Protein AF-A0A4P9VFY3-F1 (afdb_monomer_lite)

Structure (mmCIF, N/CA/C/O backbone):
data_AF-A0A4P9VFY3-F1
#
_entry.id   AF-A0A4P9VFY3-F1
#
loop_
_atom_site.group_PDB
_atom_site.id
_atom_site.type_symbol
_atom_site.label_atom_id
_atom_site.label_alt_id
_atom_site.label_comp_id
_atom_site.label_asym_id
_atom_site.label_entity_id
_atom_site.label_seq_id
_atom_site.pdbx_PDB_ins_code
_atom_site.Cartn_x
_atom_site.Cartn_y
_atom_site.Cartn_z
_atom_site.occupancy
_atom_site.B_iso_or_equiv
_atom_site.auth_seq_id
_atom_site.auth_comp_id
_atom_site.auth_asym_id
_atom_site.auth_atom_id
_atom_site.pdbx_PDB_model_num
ATOM 1 N N . MET A 1 1 ? -2.935 2.071 10.456 1.00 88.50 1 MET A N 1
ATOM 2 C CA . MET A 1 1 ? -2.229 1.040 9.671 1.00 88.50 1 MET A CA 1
ATOM 3 C C . MET A 1 1 ? -1.204 1.744 8.819 1.00 88.50 1 MET A C 1
ATOM 5 O O . MET A 1 1 ? -1.504 2.842 8.362 1.00 88.50 1 MET A O 1
ATOM 9 N N . SER A 1 2 ? -0.041 1.142 8.607 1.00 91.56 2 SER A N 1
ATOM 10 C CA . SER A 1 2 ? 0.946 1.680 7.676 1.00 91.56 2 SER A CA 1
ATOM 11 C C . SER A 1 2 ? 1.647 0.589 6.877 1.00 91.56 2 SER A C 1
ATOM 13 O O . SER A 1 2 ? 1.568 -0.584 7.233 1.00 91.56 2 SER A O 1
ATOM 15 N N . PHE A 1 3 ? 2.245 0.970 5.753 1.00 93.00 3 PHE A N 1
ATOM 16 C CA . PHE A 1 3 ? 3.087 0.121 4.911 1.00 93.00 3 PHE A CA 1
ATOM 17 C C . PHE A 1 3 ? 3.918 0.988 3.966 1.00 93.00 3 PHE A C 1
ATOM 19 O O . PHE A 1 3 ? 3.553 2.127 3.681 1.00 93.00 3 PHE A O 1
ATOM 26 N N . ASP A 1 4 ? 4.987 0.422 3.423 1.00 93.62 4 ASP A N 1
ATOM 27 C CA . ASP A 1 4 ? 5.744 0.998 2.320 1.00 93.62 4 ASP A CA 1
ATOM 28 C C . ASP A 1 4 ? 5.396 0.287 1.011 1.00 93.62 4 ASP A C 1
ATOM 30 O O . ASP A 1 4 ? 5.232 -0.934 0.978 1.00 93.62 4 ASP A O 1
ATOM 34 N N . VAL A 1 5 ? 5.289 1.042 -0.083 1.00 92.25 5 VAL A N 1
ATOM 35 C CA . VAL A 1 5 ? 4.983 0.497 -1.413 1.00 92.25 5 VAL A CA 1
ATOM 36 C C . VAL A 1 5 ? 5.901 1.067 -2.487 1.00 92.25 5 VAL A C 1
ATOM 38 O O . VAL A 1 5 ? 6.169 2.268 -2.504 1.00 92.25 5 VAL A O 1
ATOM 41 N N . ALA A 1 6 ? 6.362 0.208 -3.395 1.00 91.19 6 ALA A N 1
ATOM 42 C CA . ALA A 1 6 ? 7.126 0.575 -4.587 1.00 91.19 6 ALA A CA 1
ATOM 43 C C . ALA A 1 6 ? 6.689 -0.267 -5.791 1.00 91.19 6 ALA A C 1
ATOM 45 O O . ALA A 1 6 ? 6.154 -1.369 -5.637 1.00 91.19 6 ALA A O 1
ATOM 46 N N . THR A 1 7 ? 6.949 0.226 -6.999 1.00 88.88 7 THR A N 1
ATOM 47 C CA . THR A 1 7 ? 6.541 -0.423 -8.255 1.00 88.88 7 THR A CA 1
ATOM 48 C C . THR A 1 7 ? 7.613 -0.226 -9.328 1.00 88.88 7 THR A C 1
ATOM 50 O O . THR A 1 7 ? 8.244 0.825 -9.379 1.00 88.88 7 THR A O 1
ATOM 53 N N . SER A 1 8 ? 7.847 -1.215 -10.196 1.00 85.38 8 SER A N 1
ATOM 54 C CA . SER A 1 8 ? 8.890 -1.144 -11.246 1.00 85.38 8 SER A CA 1
ATOM 55 C C . SER A 1 8 ? 8.378 -1.291 -12.677 1.00 85.38 8 SER A C 1
ATOM 57 O O . SER A 1 8 ? 9.121 -1.739 -13.549 1.00 85.38 8 SER A O 1
ATOM 59 N N . SER A 1 9 ? 7.109 -0.982 -12.932 1.00 78.12 9 SER A N 1
ATOM 60 C CA . SER A 1 9 ? 6.518 -1.112 -14.266 1.00 78.12 9 SER A CA 1
ATOM 61 C C . SER A 1 9 ? 5.764 0.142 -14.643 1.00 78.12 9 SER A C 1
ATOM 63 O O . SER A 1 9 ? 4.902 0.575 -13.893 1.00 78.12 9 SER A O 1
ATOM 65 N N . GLU A 1 10 ? 6.029 0.674 -15.832 1.00 73.19 10 GLU A N 1
ATOM 66 C CA . GLU A 1 10 ? 5.399 1.898 -16.341 1.00 73.19 10 GLU A CA 1
ATOM 67 C C . GLU A 1 10 ? 3.868 1.798 -16.432 1.00 73.19 10 GLU A C 1
ATOM 69 O O . GLU A 1 10 ? 3.168 2.778 -16.195 1.00 73.19 10 GLU A O 1
ATOM 74 N N . ASP A 1 11 ? 3.352 0.596 -16.688 1.00 74.25 11 ASP A N 1
ATOM 75 C CA . ASP A 1 11 ? 1.946 0.386 -17.034 1.00 74.25 11 ASP A CA 1
ATOM 76 C C . ASP A 1 11 ? 1.174 -0.486 -16.041 1.00 74.25 11 ASP A C 1
ATOM 78 O O . ASP A 1 11 ? -0.042 -0.654 -16.158 1.00 74.25 11 ASP A O 1
ATOM 82 N N . SER A 1 12 ? 1.870 -1.093 -15.086 1.00 79.31 12 SER A N 1
ATOM 83 C CA . SER A 1 12 ? 1.276 -2.005 -14.113 1.00 79.31 12 SER A CA 1
ATOM 84 C C . SER A 1 12 ? 1.513 -1.503 -12.702 1.00 79.31 12 SER A C 1
ATOM 86 O O . SER A 1 12 ? 2.370 -0.658 -12.450 1.00 79.31 12 SER A O 1
ATOM 88 N N . GLY A 1 13 ? 0.712 -1.995 -11.770 1.00 84.12 13 GLY A N 1
ATOM 89 C CA . GLY A 1 13 ? 0.701 -1.414 -10.447 1.00 84.12 13 GLY A CA 1
ATOM 90 C C . GLY A 1 13 ? -0.189 -2.142 -9.468 1.00 84.12 13 GLY A C 1
ATOM 91 O O . GLY A 1 13 ? -0.439 -3.345 -9.578 1.00 84.12 13 GLY A O 1
ATOM 92 N N . TYR A 1 14 ? -0.660 -1.379 -8.497 1.00 86.62 14 TYR A N 1
ATOM 93 C CA . TYR A 1 14 ? -1.275 -1.899 -7.299 1.00 86.62 14 TYR A CA 1
ATOM 94 C C . TYR A 1 14 ? -2.389 -0.993 -6.806 1.00 86.62 14 TYR A C 1
ATOM 96 O O . TYR A 1 14 ? -2.254 0.230 -6.818 1.00 86.62 14 TYR A O 1
ATOM 104 N N . LEU A 1 15 ? -3.487 -1.604 -6.376 1.00 90.75 15 LEU A N 1
ATOM 105 C CA . LEU A 1 15 ? -4.629 -0.925 -5.786 1.00 90.75 15 LEU A CA 1
ATOM 106 C C . LEU A 1 15 ? -4.824 -1.447 -4.368 1.00 90.75 15 LEU A C 1
ATOM 108 O O . LEU A 1 15 ? -4.756 -2.653 -4.130 1.00 90.75 15 LEU A O 1
ATOM 112 N N . PHE A 1 16 ? -5.092 -0.542 -3.439 1.00 92.00 16 PHE A N 1
ATOM 113 C CA . PHE A 1 16 ? -5.393 -0.872 -2.057 1.00 92.00 16 PHE A CA 1
ATOM 114 C C . PHE A 1 16 ? -6.826 -0.480 -1.723 1.00 92.00 16 PHE A C 1
ATOM 116 O O . PHE A 1 16 ? -7.256 0.632 -2.029 1.00 92.00 16 PHE A O 1
A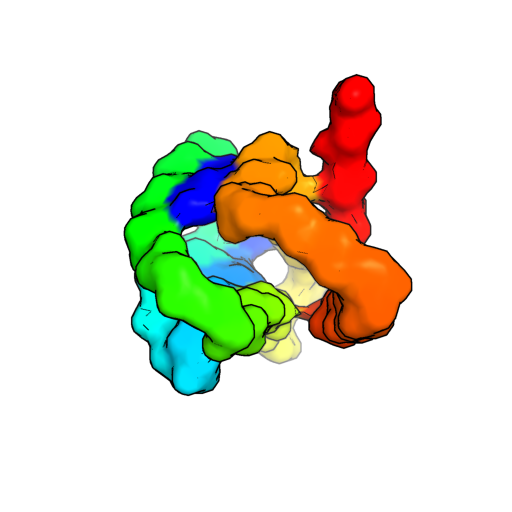TOM 123 N N . TYR A 1 17 ? -7.543 -1.390 -1.074 1.00 92.38 17 TYR A N 1
ATOM 124 C CA . TYR A 1 17 ? -8.924 -1.225 -0.663 1.00 92.38 17 TYR A CA 1
ATOM 125 C C . TYR A 1 17 ? -9.102 -1.534 0.821 1.00 92.38 17 TYR A C 1
ATOM 127 O O . TYR A 1 17 ? -8.475 -2.452 1.354 1.00 92.38 17 TYR A O 1
ATOM 135 N N . ILE A 1 18 ? -10.036 -0.818 1.444 1.00 90.38 18 ILE A N 1
ATOM 136 C CA . ILE A 1 18 ? -10.573 -1.122 2.772 1.00 90.38 18 ILE A CA 1
ATOM 137 C C . ILE A 1 18 ? -12.087 -1.249 2.639 1.00 90.38 18 ILE A C 1
ATOM 139 O O . ILE A 1 18 ? -12.742 -0.337 2.135 1.00 90.38 18 ILE A O 1
ATOM 143 N N . ASP A 1 19 ? -12.642 -2.392 3.040 1.00 90.75 19 ASP A N 1
ATOM 144 C CA . ASP A 1 19 ? -14.080 -2.694 2.952 1.00 90.75 19 ASP A CA 1
ATOM 145 C C . ASP A 1 19 ? -14.656 -2.460 1.542 1.00 90.75 19 ASP A C 1
ATOM 147 O O . ASP A 1 19 ? -15.733 -1.890 1.353 1.00 90.75 19 ASP A O 1
ATOM 151 N N . GLY A 1 20 ? -13.883 -2.853 0.525 1.00 90.44 20 GLY A N 1
ATOM 152 C CA . GLY A 1 20 ? -14.234 -2.696 -0.888 1.00 90.44 20 GLY A CA 1
ATOM 153 C C . GLY A 1 20 ? -14.101 -1.275 -1.447 1.00 90.44 20 GLY A C 1
ATOM 154 O O . GLY A 1 20 ? -14.340 -1.082 -2.638 1.00 90.44 20 GLY A O 1
ATOM 155 N N . LYS A 1 21 ? -13.695 -0.284 -0.644 1.00 93.75 21 LYS A N 1
ATOM 156 C CA . LYS A 1 21 ? -13.447 1.092 -1.106 1.00 93.75 21 LYS A CA 1
ATOM 157 C C . LYS A 1 21 ? -11.979 1.285 -1.446 1.00 93.75 21 LYS A C 1
ATOM 159 O O . LYS A 1 21 ? -11.130 0.959 -0.624 1.00 93.75 21 LYS A O 1
ATOM 164 N N . GLU A 1 22 ? -11.686 1.817 -2.631 1.00 94.75 22 GLU A N 1
ATOM 165 C CA . GLU A 1 22 ? -10.316 2.147 -3.038 1.00 94.75 22 GLU A CA 1
ATOM 166 C C . GLU A 1 22 ? -9.766 3.263 -2.140 1.00 94.75 22 GLU A C 1
ATOM 168 O O . GLU A 1 22 ? -10.381 4.318 -1.991 1.00 94.75 22 GLU A O 1
ATOM 173 N N . VAL A 1 23 ? -8.616 3.005 -1.525 1.00 94.00 23 VAL A N 1
ATOM 174 C CA . VAL A 1 23 ? -7.894 3.929 -0.641 1.00 94.00 23 VAL A CA 1
ATOM 175 C C . VAL A 1 23 ? -6.599 4.414 -1.291 1.00 94.00 23 VAL A C 1
ATOM 177 O O . VAL A 1 23 ? -6.115 5.494 -0.961 1.00 94.00 23 VAL A O 1
ATOM 180 N N . GLY A 1 24 ? -6.036 3.655 -2.233 1.00 92.19 24 GLY A N 1
ATOM 181 C CA . GLY A 1 24 ? -4.846 4.089 -2.952 1.00 92.19 24 GLY A CA 1
ATOM 182 C C . GLY A 1 24 ? -4.562 3.298 -4.218 1.00 92.19 24 GLY A C 1
ATOM 183 O O . GLY A 1 24 ? -4.962 2.140 -4.357 1.00 92.19 24 GLY A O 1
ATOM 184 N N . ILE A 1 25 ? -3.836 3.948 -5.125 1.00 91.44 25 ILE A N 1
ATOM 185 C CA . ILE A 1 25 ? -3.401 3.398 -6.403 1.00 91.44 25 ILE A CA 1
ATOM 186 C C . ILE A 1 25 ? -1.963 3.829 -6.695 1.00 91.44 25 ILE A C 1
ATOM 188 O O . ILE A 1 25 ? -1.618 5.009 -6.621 1.00 91.44 25 ILE A O 1
ATOM 192 N N . TRP A 1 26 ? -1.122 2.860 -7.045 1.00 90.94 26 TRP A N 1
ATOM 193 C CA . TRP A 1 26 ? 0.276 3.068 -7.417 1.00 90.94 26 TRP A CA 1
ATOM 194 C C . TRP A 1 26 ? 0.525 2.355 -8.734 1.00 90.94 26 TRP A C 1
ATOM 196 O O . TRP A 1 26 ? 0.579 1.130 -8.780 1.00 90.94 26 TRP A O 1
ATOM 206 N N . ILE A 1 27 ? 0.617 3.127 -9.811 1.00 86.50 27 ILE A N 1
ATOM 207 C CA . ILE A 1 27 ? 0.923 2.658 -11.165 1.00 86.50 27 ILE A CA 1
ATOM 208 C C . ILE A 1 27 ? 2.202 3.359 -11.610 1.00 86.50 27 ILE A C 1
ATOM 210 O O . ILE A 1 27 ? 2.462 4.492 -11.196 1.00 86.50 27 ILE A O 1
ATOM 214 N N . GLY A 1 28 ? 2.980 2.704 -12.462 1.00 83.88 28 GLY A N 1
ATOM 215 C CA . GLY A 1 28 ? 4.208 3.269 -12.991 1.00 83.88 28 GLY A CA 1
ATOM 216 C C . GLY A 1 28 ? 5.423 2.792 -12.215 1.00 83.88 28 GLY A C 1
ATOM 217 O O . GLY A 1 28 ? 5.323 1.985 -11.293 1.00 83.88 28 GLY A O 1
ATOM 218 N N . THR A 1 29 ? 6.593 3.301 -12.571 1.00 87.56 29 THR A N 1
ATOM 219 C CA . THR A 1 29 ? 7.802 3.082 -11.777 1.00 87.56 29 THR A CA 1
ATOM 220 C C . THR A 1 29 ? 7.821 4.084 -10.628 1.00 87.56 29 THR A C 1
ATOM 222 O O . THR A 1 29 ? 7.850 5.294 -10.851 1.00 87.56 29 THR A O 1
ATOM 225 N N . THR A 1 30 ? 7.786 3.594 -9.390 1.00 87.38 30 THR A N 1
ATOM 226 C CA . THR A 1 30 ? 7.794 4.419 -8.181 1.00 87.38 30 THR A CA 1
ATOM 227 C C . THR A 1 30 ? 8.835 3.918 -7.186 1.00 87.38 30 THR A C 1
ATOM 229 O O . THR A 1 30 ? 9.001 2.715 -6.990 1.00 87.38 30 THR A O 1
ATOM 232 N N . ASN A 1 31 ? 9.530 4.856 -6.540 1.00 91.12 31 ASN A N 1
ATOM 233 C CA . ASN A 1 31 ? 10.332 4.559 -5.352 1.00 91.12 31 ASN A CA 1
ATOM 234 C C . ASN A 1 31 ? 9.420 4.213 -4.166 1.00 91.12 31 ASN A C 1
ATOM 236 O O . ASN A 1 31 ? 8.239 4.564 -4.187 1.00 91.12 31 ASN A O 1
ATOM 240 N N . TYR A 1 32 ? 9.989 3.606 -3.119 1.00 92.50 32 TYR A N 1
ATOM 241 C CA . TYR A 1 32 ? 9.274 3.344 -1.869 1.00 92.50 32 TYR A CA 1
ATOM 242 C C . TYR A 1 32 ? 8.592 4.604 -1.336 1.00 92.50 32 TYR A C 1
ATOM 244 O O . TYR A 1 32 ? 9.218 5.653 -1.164 1.00 92.50 32 TYR A O 1
ATOM 252 N N . LYS A 1 33 ? 7.294 4.477 -1.075 1.00 92.88 33 LYS A N 1
ATOM 253 C CA . LYS A 1 33 ? 6.462 5.491 -0.437 1.00 92.88 33 LYS A CA 1
ATOM 254 C C . LYS A 1 33 ? 5.847 4.915 0.821 1.00 92.88 33 LYS A C 1
ATOM 256 O O . LYS A 1 33 ? 5.211 3.866 0.750 1.00 92.88 33 LYS A O 1
ATOM 261 N N . HIS A 1 34 ? 5.983 5.652 1.916 1.00 94.62 34 HIS A N 1
ATOM 262 C CA . HIS A 1 34 ? 5.286 5.354 3.154 1.00 94.62 34 HIS A CA 1
ATOM 263 C C . HIS A 1 34 ? 3.814 5.748 3.042 1.00 94.62 34 HIS A C 1
ATOM 265 O O . HIS A 1 34 ? 3.491 6.863 2.620 1.00 94.62 34 HIS A O 1
ATOM 271 N N . VAL A 1 35 ? 2.928 4.829 3.403 1.00 93.69 35 VAL A N 1
ATOM 272 C CA . VAL A 1 35 ? 1.479 5.000 3.377 1.00 93.69 35 VAL A CA 1
ATOM 273 C C . VAL A 1 35 ? 0.953 4.785 4.782 1.00 93.69 35 VAL A C 1
ATOM 275 O O . VAL A 1 35 ? 1.147 3.723 5.364 1.00 93.69 35 VAL A O 1
ATOM 278 N N . GLU A 1 36 ? 0.228 5.772 5.299 1.00 93.81 36 GLU A N 1
ATOM 279 C CA . GLU A 1 36 ? -0.487 5.676 6.568 1.00 93.81 36 GLU A CA 1
ATOM 280 C C . GLU A 1 36 ? -1.984 5.840 6.330 1.00 93.81 36 GLU A C 1
ATOM 282 O O . GLU A 1 36 ? -2.432 6.767 5.655 1.00 93.81 36 GLU A O 1
ATOM 287 N N . VAL A 1 37 ? -2.770 4.930 6.898 1.00 90.75 37 VAL A N 1
ATOM 288 C CA . VAL A 1 37 ? -4.229 4.946 6.802 1.00 90.75 37 VAL A CA 1
ATOM 289 C C . VAL A 1 37 ? -4.830 4.736 8.183 1.00 90.75 37 VAL A C 1
ATOM 291 O O . VAL A 1 37 ? -4.494 3.778 8.893 1.00 90.75 37 VAL A O 1
ATOM 294 N N . LEU A 1 38 ? -5.754 5.619 8.562 1.00 89.44 38 LEU A N 1
ATOM 295 C CA . LEU A 1 38 ? -6.578 5.427 9.747 1.00 89.44 38 LEU A CA 1
ATOM 296 C C . LEU A 1 38 ? -7.574 4.292 9.484 1.00 89.44 38 LEU A C 1
ATOM 298 O O . LEU A 1 38 ? -8.442 4.408 8.622 1.00 89.44 38 LEU A O 1
ATOM 302 N N . VAL A 1 39 ? -7.452 3.212 10.252 1.00 86.31 39 VAL A N 1
ATOM 303 C CA . VAL A 1 39 ? -8.412 2.104 10.265 1.00 86.31 39 VAL A CA 1
ATOM 304 C C . VAL A 1 39 ? -9.094 2.143 11.630 1.00 86.31 39 VAL A C 1
ATOM 306 O O . VAL A 1 39 ? -8.399 1.963 12.634 1.00 86.31 39 VAL A O 1
ATOM 309 N N . PRO A 1 40 ? -10.399 2.465 11.701 1.00 83.81 40 PRO A N 1
ATOM 310 C CA . PRO A 1 40 ? -11.136 2.455 12.958 1.00 83.81 40 PRO A CA 1
ATOM 311 C C . PRO A 1 40 ? -11.094 1.086 13.646 1.00 83.81 40 PRO A C 1
ATOM 313 O O . PRO A 1 40 ? -10.774 0.067 13.037 1.00 83.81 40 PRO A O 1
ATOM 316 N N . ALA A 1 41 ? -11.437 1.054 14.933 1.00 80.88 41 ALA A N 1
ATOM 317 C CA . ALA A 1 41 ? -11.617 -0.213 15.628 1.00 80.88 41 ALA A CA 1
ATOM 318 C C . ALA A 1 41 ? -12.812 -0.973 15.031 1.00 80.88 41 ALA A C 1
ATOM 320 O O . ALA A 1 41 ? -13.893 -0.405 14.863 1.00 80.88 41 ALA A O 1
ATOM 321 N N . GLY A 1 42 ? -12.626 -2.261 14.755 1.00 79.88 42 GLY A N 1
ATOM 322 C CA . GLY A 1 42 ? -13.656 -3.107 14.166 1.00 79.88 42 GLY A CA 1
ATOM 323 C C . GLY A 1 42 ? -13.080 -4.121 13.188 1.00 79.88 42 GLY A C 1
ATOM 324 O O . GLY A 1 42 ? -11.870 -4.202 12.976 1.00 79.88 42 GLY A O 1
ATOM 325 N N . ARG A 1 43 ? -13.969 -4.921 12.594 1.00 82.38 43 ARG A N 1
ATOM 326 C CA . ARG A 1 43 ? -13.601 -5.869 11.543 1.00 82.38 43 ARG A CA 1
ATOM 327 C C . ARG A 1 43 ? -13.564 -5.144 10.204 1.00 82.38 43 ARG A C 1
ATOM 329 O O . ARG A 1 43 ? -14.594 -4.642 9.766 1.00 82.38 43 ARG A O 1
ATOM 336 N N . HIS A 1 44 ? -12.406 -5.182 9.555 1.00 83.94 44 HIS A N 1
ATOM 337 C CA . HIS A 1 44 ? -12.187 -4.591 8.240 1.00 83.94 44 HIS A CA 1
ATOM 338 C C . HIS A 1 44 ? -11.594 -5.616 7.273 1.00 83.94 44 HIS A C 1
ATOM 340 O O . HIS A 1 44 ? -10.771 -6.448 7.663 1.00 83.94 44 HIS A O 1
ATOM 346 N N . GLU A 1 45 ? -12.003 -5.562 6.008 1.00 86.25 45 GLU A N 1
ATOM 347 C CA . GLU A 1 45 ? -11.336 -6.286 4.924 1.00 86.25 45 GLU A CA 1
ATOM 348 C C . GLU A 1 45 ? -10.271 -5.377 4.305 1.00 86.25 45 GLU A C 1
ATOM 350 O O . GLU A 1 45 ? -10.594 -4.355 3.701 1.00 86.25 45 GLU A O 1
ATOM 355 N N . LEU A 1 46 ? -9.001 -5.764 4.430 1.00 88.31 46 LEU A N 1
ATOM 356 C CA . LEU A 1 46 ? -7.880 -5.101 3.767 1.00 88.31 46 LEU A CA 1
ATOM 357 C C . LEU A 1 46 ? -7.543 -5.884 2.503 1.00 88.31 46 LEU A C 1
ATOM 359 O O . LEU A 1 46 ? -7.252 -7.080 2.572 1.00 88.31 46 LEU A O 1
ATOM 363 N N . LYS A 1 47 ? -7.605 -5.230 1.343 1.00 87.69 47 LYS A N 1
ATOM 364 C CA . LYS A 1 47 ? -7.420 -5.902 0.059 1.00 87.69 47 LYS A CA 1
ATOM 365 C C . LYS A 1 47 ? -6.426 -5.162 -0.805 1.00 87.69 47 LYS A C 1
ATOM 367 O O . LYS A 1 47 ? -6.554 -3.977 -1.084 1.00 87.69 47 LYS A O 1
ATOM 372 N N . TRP A 1 48 ? -5.469 -5.926 -1.283 1.00 88.62 48 TRP A N 1
ATOM 373 C CA . TRP A 1 48 ? -4.387 -5.473 -2.118 1.00 88.62 48 TRP A CA 1
ATOM 374 C C . TRP A 1 48 ? -4.463 -6.197 -3.454 1.00 88.62 48 TRP A C 1
ATOM 376 O O . TRP A 1 48 ? -4.469 -7.426 -3.501 1.00 88.62 48 TRP A O 1
ATOM 386 N N . VAL A 1 49 ? -4.586 -5.435 -4.536 1.00 88.06 49 VAL A N 1
ATOM 387 C CA . VAL A 1 49 ? -4.857 -5.967 -5.869 1.00 88.06 49 VAL A CA 1
ATOM 388 C C . VAL A 1 49 ? -3.735 -5.571 -6.803 1.00 88.06 49 VAL A C 1
ATOM 390 O O . VAL A 1 49 ? -3.552 -4.399 -7.129 1.00 88.06 49 VAL A O 1
ATOM 393 N N . TYR A 1 50 ? -3.013 -6.577 -7.276 1.00 84.81 50 TYR A N 1
ATOM 394 C CA . TYR A 1 50 ? -2.079 -6.420 -8.372 1.00 84.81 50 TYR A CA 1
ATOM 395 C C . TYR A 1 50 ? -2.832 -6.211 -9.694 1.00 84.81 50 TYR A C 1
ATOM 397 O O . TYR A 1 50 ? -3.695 -7.009 -10.067 1.00 84.81 50 TYR A O 1
ATOM 405 N N . ARG A 1 51 ? -2.493 -5.144 -10.422 1.00 82.44 51 ARG A N 1
ATOM 406 C CA . ARG A 1 51 ? -3.074 -4.814 -11.727 1.00 82.44 51 ARG A CA 1
ATOM 407 C C . ARG A 1 51 ? -1.990 -4.843 -12.796 1.00 82.44 51 ARG A C 1
ATOM 409 O O . ARG A 1 51 ? -1.204 -3.905 -12.916 1.00 82.44 51 ARG A O 1
ATOM 416 N N . LYS A 1 52 ? -1.994 -5.904 -13.606 1.00 75.50 52 LYS A N 1
ATOM 417 C CA . LYS A 1 52 ? -1.157 -6.012 -14.807 1.00 75.50 52 LYS A CA 1
ATOM 418 C C . LYS A 1 52 ? -1.835 -5.344 -16.002 1.00 75.50 52 LYS A C 1
ATOM 420 O O . LYS A 1 52 ? -2.994 -5.643 -16.291 1.00 75.50 52 LYS A O 1
ATOM 425 N N . ASN A 1 53 ? -1.106 -4.515 -16.744 1.00 74.75 53 ASN A N 1
ATOM 426 C CA . ASN A 1 53 ? -1.488 -4.156 -18.108 1.00 74.75 53 ASN A CA 1
ATOM 427 C C . ASN A 1 53 ? -1.128 -5.318 -19.048 1.00 74.75 53 ASN A C 1
ATOM 429 O O . ASN A 1 53 ? 0.028 -5.728 -19.144 1.00 74.75 53 ASN A O 1
ATOM 433 N N . ASN A 1 54 ? -2.131 -5.862 -19.737 1.00 66.38 54 ASN A N 1
ATOM 434 C CA . ASN A 1 54 ? -2.011 -7.035 -20.606 1.00 66.38 54 ASN A CA 1
ATOM 435 C C . ASN A 1 54 ? -1.142 -6.815 -21.858 1.00 66.38 54 ASN A C 1
ATOM 437 O O . ASN A 1 54 ? -0.837 -7.784 -22.548 1.00 66.38 54 ASN A O 1
ATOM 441 N N . ARG A 1 55 ? -0.746 -5.571 -22.154 1.00 66.88 55 ARG A N 1
ATOM 442 C CA . ARG A 1 55 ? 0.162 -5.234 -23.262 1.00 66.88 55 ARG A CA 1
ATOM 443 C C . ARG A 1 55 ? 1.638 -5.220 -22.869 1.00 66.88 55 ARG A C 1
ATOM 445 O O . ARG A 1 55 ? 2.490 -5.266 -23.752 1.00 66.88 55 ARG A O 1
ATOM 452 N N . ALA A 1 56 ? 1.945 -5.153 -21.576 1.00 61.97 56 ALA A N 1
ATOM 453 C CA . ALA A 1 56 ? 3.315 -5.086 -21.095 1.00 61.97 56 ALA A CA 1
ATOM 454 C C . ALA A 1 56 ? 3.914 -6.500 -20.998 1.00 61.97 56 ALA A C 1
ATOM 456 O O . ALA A 1 56 ? 3.513 -7.312 -20.160 1.00 61.97 56 ALA A O 1
ATOM 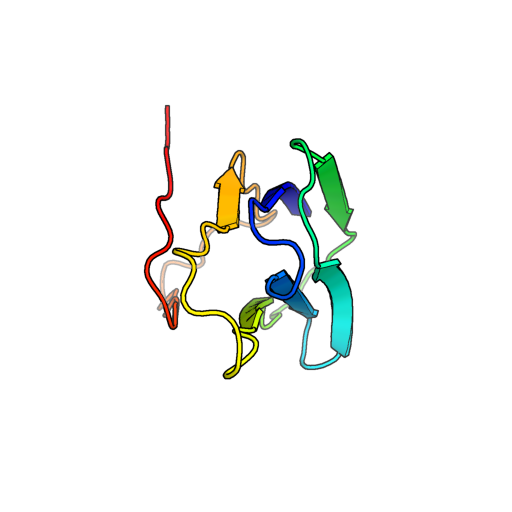457 N N . ASN A 1 57 ? 4.896 -6.783 -21.859 1.00 62.53 57 ASN A N 1
ATOM 458 C CA . ASN A 1 57 ? 5.725 -7.995 -21.802 1.00 62.53 57 ASN A CA 1
ATOM 459 C C . ASN A 1 57 ? 6.828 -7.912 -20.729 1.00 62.53 57 ASN A C 1
ATOM 461 O O . ASN A 1 57 ? 7.647 -8.820 -20.632 1.00 62.53 57 ASN A O 1
ATOM 465 N N . SER A 1 58 ? 6.884 -6.825 -19.959 1.00 64.38 58 SER A N 1
ATOM 466 C CA . SER A 1 58 ?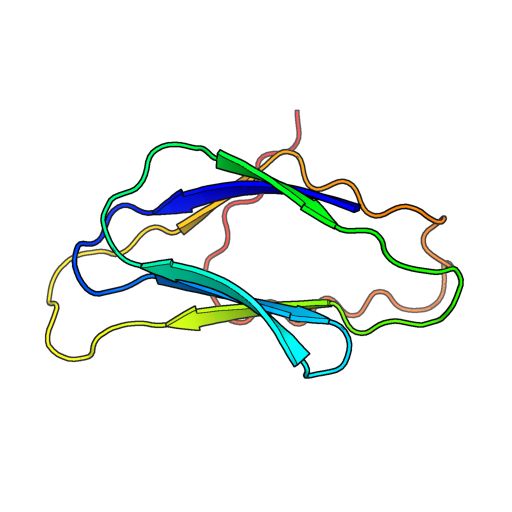 7.863 -6.639 -18.894 1.00 64.38 58 SER A CA 1
ATOM 467 C C . SER A 1 58 ? 7.445 -7.348 -17.609 1.00 64.38 58 SER A C 1
ATOM 469 O O . SER A 1 58 ? 6.260 -7.425 -17.263 1.00 64.38 58 SER A O 1
ATOM 471 N N . ASP A 1 59 ? 8.446 -7.853 -16.893 1.00 67.31 59 ASP A N 1
ATOM 472 C CA . ASP A 1 59 ? 8.277 -8.311 -15.523 1.00 67.31 59 ASP A CA 1
ATOM 473 C C . ASP A 1 59 ? 7.873 -7.123 -14.654 1.00 67.31 59 ASP A C 1
ATOM 475 O O . ASP A 1 59 ? 8.506 -6.064 -14.653 1.00 67.31 59 ASP A O 1
ATOM 479 N N . VAL A 1 60 ? 6.772 -7.292 -13.933 1.00 71.44 60 VAL A N 1
ATOM 480 C CA . VAL A 1 60 ? 6.256 -6.280 -13.023 1.00 71.44 60 VAL A CA 1
ATOM 481 C C . VAL A 1 60 ? 6.536 -6.750 -11.617 1.00 71.44 60 VAL A C 1
ATOM 483 O O . VAL A 1 60 ? 6.079 -7.824 -11.223 1.00 71.44 60 VAL A O 1
ATOM 486 N N . THR A 1 61 ? 7.209 -5.903 -10.850 1.00 81.00 61 THR A N 1
ATOM 487 C CA . THR A 1 61 ? 7.372 -6.125 -9.423 1.00 81.00 61 THR A CA 1
ATOM 488 C C . THR A 1 61 ? 6.667 -5.014 -8.668 1.00 81.00 61 THR A C 1
ATOM 490 O O . THR A 1 61 ? 6.810 -3.827 -8.974 1.00 81.00 61 THR A O 1
ATOM 493 N N . VAL A 1 62 ? 5.865 -5.431 -7.696 1.00 83.25 62 VAL A N 1
ATOM 494 C CA . VAL A 1 62 ? 5.300 -4.569 -6.668 1.00 83.25 62 VAL A CA 1
ATOM 495 C C . VAL A 1 62 ? 5.900 -5.033 -5.353 1.00 83.25 62 VAL A C 1
ATOM 497 O O . VAL A 1 62 ? 5.868 -6.227 -5.050 1.00 83.25 62 VAL A O 1
ATOM 500 N N . TRP A 1 63 ? 6.446 -4.096 -4.590 1.00 87.56 63 TRP A N 1
ATOM 501 C CA . TRP A 1 63 ? 6.952 -4.360 -3.251 1.00 87.56 63 TRP A CA 1
ATOM 502 C C . TRP A 1 63 ? 5.988 -3.784 -2.230 1.00 87.56 63 TRP A C 1
ATOM 504 O O . TRP A 1 63 ? 5.529 -2.651 -2.380 1.00 87.56 63 TRP A O 1
ATOM 514 N N . LEU A 1 64 ? 5.708 -4.581 -1.204 1.00 89.06 64 LEU A N 1
ATOM 515 C CA . LEU A 1 64 ? 5.011 -4.170 0.001 1.00 89.06 64 LEU A CA 1
ATOM 516 C C . LEU A 1 64 ? 5.937 -4.490 1.173 1.00 89.06 64 LEU A C 1
ATOM 518 O O . LEU A 1 64 ? 6.316 -5.647 1.349 1.00 89.06 64 LEU A O 1
ATOM 522 N N . ASP A 1 65 ? 6.306 -3.476 1.941 1.00 89.44 65 ASP A N 1
ATOM 523 C CA . ASP A 1 65 ? 7.241 -3.603 3.060 1.00 89.44 65 ASP A CA 1
ATOM 524 C C . ASP A 1 65 ? 6.686 -2.887 4.302 1.00 89.44 65 ASP A C 1
ATOM 526 O O . ASP A 1 65 ? 5.704 -2.149 4.210 1.00 89.44 65 ASP A O 1
ATOM 530 N N . ASN A 1 66 ? 7.273 -3.134 5.474 1.00 89.94 66 ASN A N 1
ATOM 531 C CA . ASN A 1 66 ? 6.944 -2.475 6.743 1.00 89.94 66 ASN A CA 1
ATOM 532 C C . ASN A 1 66 ? 5.432 -2.435 7.060 1.00 89.94 66 ASN A C 1
ATOM 534 O O . ASN A 1 66 ? 4.915 -1.445 7.581 1.00 89.94 66 ASN A O 1
ATOM 538 N N . LEU A 1 67 ? 4.710 -3.516 6.734 1.00 89.56 67 LEU A N 1
ATOM 539 C CA . LEU A 1 67 ? 3.268 -3.617 6.953 1.00 89.56 67 LEU A CA 1
ATOM 540 C C . LEU A 1 67 ? 2.946 -3.686 8.453 1.00 89.56 67 LEU A C 1
ATOM 542 O O . LEU A 1 67 ? 3.221 -4.680 9.123 1.00 89.56 67 LEU A O 1
ATOM 546 N N . LEU A 1 68 ? 2.283 -2.648 8.955 1.00 87.75 68 LEU A N 1
ATOM 547 C CA . LEU A 1 68 ? 1.793 -2.532 10.322 1.00 87.75 68 LEU A CA 1
ATOM 548 C C . LEU A 1 68 ? 0.263 -2.491 10.344 1.00 87.75 68 LEU A C 1
ATOM 550 O O . LEU A 1 68 ? -0.352 -1.466 10.029 1.00 87.75 68 LEU A O 1
ATOM 554 N N . ILE A 1 69 ? -0.358 -3.578 10.803 1.00 82.06 69 ILE A N 1
ATOM 555 C CA . ILE A 1 69 ? -1.805 -3.666 11.045 1.00 82.06 69 ILE A CA 1
ATOM 556 C C . ILE A 1 69 ? -2.075 -3.429 12.543 1.00 82.06 69 ILE A C 1
ATOM 558 O O . ILE A 1 69 ? -1.620 -4.219 13.368 1.00 82.06 69 ILE A O 1
ATOM 562 N N . PRO A 1 70 ? -2.768 -2.338 12.929 1.00 69.31 70 PRO A N 1
ATOM 563 C CA . PRO A 1 70 ? -3.068 -2.047 14.325 1.00 69.31 70 PRO A CA 1
ATOM 564 C C . PRO A 1 70 ? -4.223 -2.924 14.821 1.00 69.31 70 PRO A C 1
ATOM 566 O O . PRO A 1 70 ? -5.282 -2.96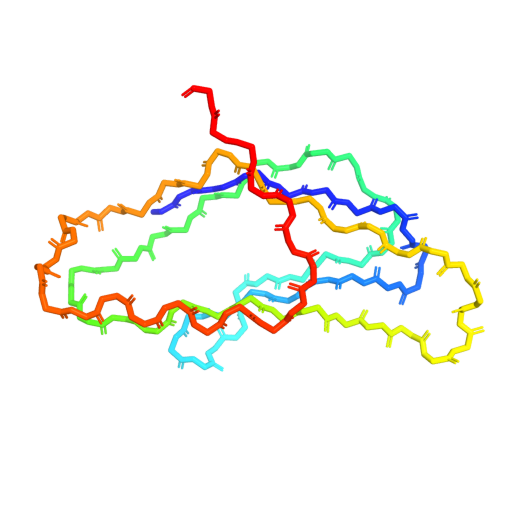7 14.202 1.00 69.31 70 PRO A O 1
ATOM 569 N N . GLY A 1 71 ? -4.025 -3.570 15.970 1.00 65.12 71 GLY A N 1
ATOM 570 C CA . GLY A 1 71 ? -5.000 -4.472 16.585 1.00 65.12 71 GLY A CA 1
ATOM 571 C C . GLY 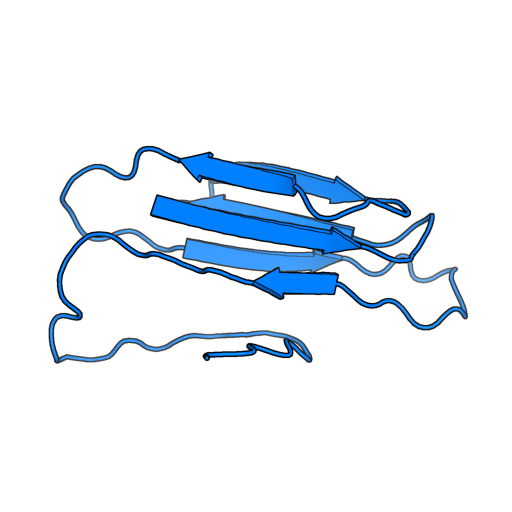A 1 71 ? -4.549 -5.922 16.464 1.00 65.12 71 GLY A C 1
ATOM 572 O O . GLY A 1 71 ? -4.270 -6.400 15.369 1.00 65.12 71 GLY A O 1
ATOM 573 N N . LEU A 1 72 ? -4.417 -6.586 17.615 1.00 49.78 72 LEU A N 1
ATOM 574 C CA . LEU A 1 72 ? -3.993 -7.978 17.733 1.00 49.78 72 LEU A CA 1
ATOM 575 C C . LEU A 1 72 ? -4.751 -8.847 16.731 1.00 49.78 72 LEU A C 1
ATOM 577 O O . LEU A 1 72 ? -5.973 -8.744 16.627 1.00 49.78 72 LEU A O 1
ATOM 581 N N . ALA A 1 73 ? -4.004 -9.700 16.030 1.00 48.75 73 ALA A N 1
ATOM 582 C CA . ALA A 1 73 ? -4.549 -10.860 15.356 1.00 48.75 73 ALA A CA 1
ATOM 583 C C . ALA A 1 73 ? -5.451 -11.588 16.357 1.00 48.75 73 ALA A C 1
ATOM 585 O O . ALA A 1 73 ? -4.961 -12.247 17.274 1.00 48.75 73 ALA A O 1
ATOM 586 N N . ASP A 1 74 ? -6.766 -11.411 16.231 1.00 47.72 74 ASP A N 1
ATOM 587 C CA . ASP A 1 74 ? -7.683 -12.326 16.879 1.00 47.72 74 ASP A CA 1
ATOM 588 C C . ASP A 1 74 ? -7.329 -13.696 16.300 1.00 47.72 74 ASP A C 1
ATOM 590 O O . ASP A 1 74 ? -7.257 -13.871 15.079 1.00 47.72 74 ASP A O 1
ATOM 594 N N . HIS A 1 75 ? -6.955 -14.623 17.178 1.00 48.56 75 HIS A N 1
ATOM 595 C CA . HIS A 1 75 ? -6.319 -15.891 16.822 1.00 48.56 75 HIS A CA 1
ATOM 596 C C . HIS A 1 75 ? -7.216 -16.794 15.954 1.00 48.56 75 HIS A C 1
ATOM 598 O O . HIS A 1 75 ? -6.762 -17.834 15.477 1.00 48.56 75 HIS A O 1
ATOM 604 N N . ASP A 1 76 ? -8.451 -16.379 15.671 1.00 46.09 76 ASP A N 1
ATOM 605 C CA . ASP A 1 76 ? -9.350 -17.035 14.741 1.00 46.09 76 ASP A CA 1
ATOM 606 C C . ASP A 1 76 ? -9.302 -16.407 13.340 1.00 46.09 76 ASP A C 1
ATOM 608 O O . ASP A 1 76 ? -10.050 -15.505 12.965 1.00 46.09 76 ASP A O 1
ATOM 612 N N . LYS A 1 77 ? -8.450 -17.022 12.512 1.00 46.97 77 LYS A N 1
ATOM 613 C CA . LYS A 1 77 ? -8.491 -16.993 11.041 1.00 46.97 77 LYS A CA 1
ATOM 614 C C . LYS A 1 77 ? -8.249 -15.621 10.405 1.00 46.97 77 LYS A C 1
ATOM 616 O O . LYS A 1 77 ? -9.094 -15.083 9.687 1.00 46.97 77 LYS A O 1
ATOM 621 N N . MET A 1 78 ? -7.004 -15.160 10.486 1.00 45.91 78 MET A N 1
ATOM 622 C CA . MET A 1 78 ? -6.438 -14.347 9.408 1.00 45.91 78 MET A CA 1
ATOM 623 C C . MET A 1 78 ? -6.308 -15.207 8.140 1.00 45.91 78 MET A C 1
ATOM 625 O O . MET A 1 78 ? -5.283 -15.837 7.896 1.00 45.91 78 MET A O 1
ATOM 629 N N . VAL A 1 79 ? -7.367 -15.273 7.330 1.00 41.97 79 VAL A N 1
ATOM 630 C CA . VAL A 1 79 ? -7.264 -15.801 5.964 1.00 41.97 79 VAL A CA 1
ATOM 631 C C . VAL A 1 79 ? -6.794 -14.662 5.072 1.00 41.97 79 VAL A C 1
ATOM 633 O O . VAL A 1 79 ? -7.588 -13.866 4.575 1.00 41.97 79 VAL A O 1
ATOM 636 N N . LEU A 1 80 ? -5.479 -14.565 4.906 1.00 45.59 80 LEU A N 1
ATOM 637 C CA . LEU A 1 80 ? -4.870 -13.632 3.972 1.00 45.59 80 LEU A CA 1
ATOM 638 C C . LEU A 1 80 ? -4.978 -14.221 2.558 1.00 45.59 80 LEU A C 1
ATOM 640 O O . LEU A 1 80 ? -4.132 -15.003 2.127 1.00 45.59 80 LEU A O 1
ATOM 644 N N . TRP A 1 81 ? -6.037 -13.873 1.827 1.00 39.88 81 TRP A N 1
ATOM 645 C CA . TRP A 1 81 ? -6.117 -14.159 0.393 1.00 39.88 81 TRP A CA 1
ATOM 646 C C . TRP A 1 81 ? -5.198 -13.190 -0.363 1.00 39.88 81 TRP A C 1
ATOM 648 O O . TRP A 1 81 ? -5.642 -12.155 -0.855 1.00 39.88 81 TRP A O 1
ATOM 658 N N . MET A 1 82 ? -3.903 -13.504 -0.444 1.00 46.25 82 MET A N 1
ATOM 659 C CA . MET A 1 82 ? -2.990 -12.811 -1.359 1.00 46.25 82 MET A CA 1
ATOM 660 C C . MET A 1 82 ? -3.107 -13.448 -2.743 1.00 46.25 82 MET A C 1
ATOM 662 O O . MET A 1 82 ? -2.745 -14.607 -2.929 1.00 46.25 82 MET A O 1
ATOM 666 N N . VAL A 1 83 ? -3.621 -12.705 -3.724 1.00 36.06 83 VAL A N 1
ATOM 667 C CA . VAL A 1 83 ? -3.622 -13.134 -5.129 1.00 36.06 83 VAL A CA 1
ATOM 668 C C . VAL A 1 83 ? -2.425 -12.482 -5.821 1.00 36.06 83 VAL A C 1
ATOM 670 O O . VAL A 1 83 ? -2.501 -11.333 -6.247 1.00 36.06 83 VAL A O 1
ATOM 673 N N . GLY A 1 84 ? -1.307 -13.208 -5.901 1.00 40.41 84 GLY A N 1
ATOM 674 C CA . GLY A 1 84 ? -0.083 -12.778 -6.587 1.00 40.41 84 GLY A CA 1
ATOM 675 C C . GLY A 1 84 ? 1.203 -13.124 -5.830 1.00 40.41 84 GLY A C 1
ATOM 676 O O . GLY A 1 84 ? 1.169 -13.477 -4.654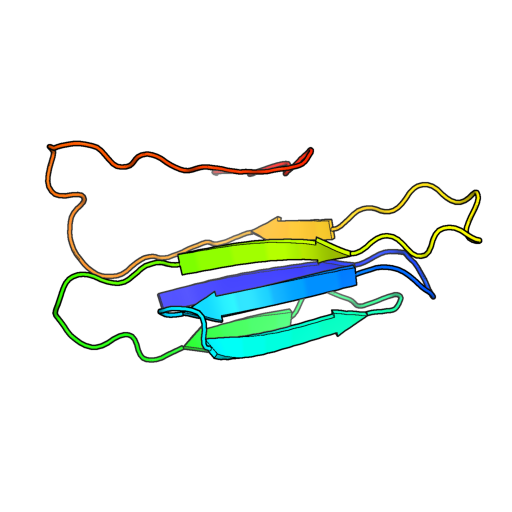 1.00 40.41 84 GLY A O 1
ATOM 677 N N . ASN A 1 85 ? 2.347 -13.011 -6.511 1.00 36.59 85 ASN A N 1
ATOM 678 C CA . ASN A 1 85 ? 3.665 -13.134 -5.887 1.00 36.59 85 ASN A CA 1
ATOM 679 C C . ASN A 1 85 ? 3.974 -11.840 -5.122 1.00 36.59 85 ASN A C 1
ATOM 681 O O . ASN A 1 85 ? 4.378 -10.850 -5.726 1.00 36.59 85 ASN A O 1
ATOM 685 N N . ILE A 1 86 ? 3.766 -11.842 -3.806 1.00 48.50 86 ILE A N 1
ATOM 686 C CA . ILE A 1 86 ? 4.170 -10.749 -2.916 1.00 48.50 86 ILE A CA 1
ATOM 687 C C . ILE A 1 86 ? 5.372 -11.246 -2.114 1.00 48.50 86 ILE A C 1
ATOM 689 O O . ILE A 1 86 ? 5.256 -12.189 -1.333 1.00 48.50 86 ILE A O 1
ATOM 693 N N . HIS A 1 87 ? 6.534 -10.625 -2.318 1.00 42.25 87 HIS A N 1
ATOM 694 C CA . HIS A 1 87 ? 7.685 -10.828 -1.444 1.00 42.25 87 HIS A CA 1
ATOM 695 C C . HIS A 1 87 ? 7.493 -9.964 -0.198 1.00 42.25 87 HIS A C 1
ATOM 697 O O . HIS A 1 87 ? 7.704 -8.757 -0.246 1.00 42.25 87 HIS A O 1
ATOM 703 N N . ILE A 1 88 ? 7.070 -10.587 0.900 1.00 43.62 88 ILE A N 1
ATOM 704 C CA . ILE A 1 88 ? 7.044 -9.959 2.221 1.00 43.62 88 ILE A CA 1
ATOM 705 C C . ILE A 1 88 ? 8.418 -10.200 2.846 1.00 43.62 88 ILE A C 1
ATOM 707 O O . ILE A 1 88 ? 8.763 -11.340 3.156 1.00 43.62 88 ILE A O 1
ATOM 711 N N . LEU A 1 89 ? 9.217 -9.147 3.000 1.00 35.22 89 LEU A N 1
ATOM 712 C CA . LEU A 1 89 ? 10.472 -9.211 3.742 1.00 35.22 89 LEU A CA 1
ATOM 713 C C . LEU A 1 89 ? 10.195 -8.759 5.179 1.00 35.22 89 LEU A C 1
ATOM 715 O O . LEU A 1 89 ? 9.990 -7.580 5.431 1.00 35.22 89 LEU A O 1
ATOM 719 N N . SER A 1 90 ? 10.166 -9.690 6.133 1.00 30.78 90 SER A N 1
ATOM 720 C CA . SER A 1 90 ? 10.228 -9.349 7.560 1.00 30.78 90 SER A CA 1
ATOM 721 C C . SER A 1 90 ? 11.691 -9.340 8.003 1.00 30.78 90 SER A C 1
ATOM 723 O O . SER A 1 90 ? 12.397 -10.319 7.745 1.00 30.78 90 SER A O 1
ATOM 725 N N . ARG A 1 91 ? 12.149 -8.271 8.661 1.00 36.28 91 ARG A N 1
ATOM 726 C CA . ARG A 1 91 ? 13.400 -8.309 9.436 1.00 36.28 91 ARG A CA 1
ATOM 727 C C . ARG A 1 91 ? 13.181 -8.958 10.793 1.00 36.28 91 ARG A C 1
ATOM 729 O O . ARG A 1 91 ? 12.104 -8.716 11.379 1.00 36.28 91 ARG A O 1
#

Organism: NCBI:txid202772

Radius of gyration: 13.77 Å; chains: 1; bounding box: 28×23×41 Å

pLDDT: mean 75.53, std 19.14, range [30.78, 94.75]

Secondary structure (DSSP, 8-state):
-EEEEEEEEEEEEEEEEETTEEEEEEEEEEEEEEEE----SS---EEEEEE--TT--S---EEEEEEE--S---SS-------S-------

Foldseek 3Di:
DKKKKFKQAQAWWKFKDKQNHTPDTDHGGGDIDIDDDDDDPDDIDIDMDTGDDPPDPDDMDMAIEPDDDPDDDPVPDPPPPDDDDYDYDDD

Sequence (91 aa):
MSFDVATSSEDSGYLFYIDGKEVGIWIGTTNYKHVEVLVPAGRHELKWVYRKNNRANSDVTVWLDNLLIPGLADHDKMVLWMVGNIHILSR